Protein AF-A0AAD6INC8-F1 (afdb_monomer_lite)

Radius of gyration: 26.59 Å; chains: 1; bounding box: 71×34×70 Å

Sequence (171 aa):
MIQQFSTTTDLTMASTETWQLSQVVSKLSLGTNNYNIWVSRLEQGISNINPEYWSILAGDIEYPAEPNYIYYTTEESYFAVAMTEYMEVGFATELHTIRQKVEQFISINRDHNKCLLAQYEARLRKFEELNQKARMLLESTLEMAPTAMISCIFGARSAFLVLDRCKMRGF

pLDDT: mean 77.21, std 18.24, range [34.28, 96.62]

Secondary structure (DSSP, 8-state):
-------HHHHHHHHHHHHHHHHHHTT----SS-HHHHHHHHHHHHHHH-HHHHHHHHTSSPPPPPP------HHHHHHHHHHHHHHHHGGG--HHHHHHHHHHHHHHHHHHHHHHHHHHHHHHHHHHHHHHHHHHHHHHTS-HHHHHHHTT---HHHHHHHHHHHTTS--

Organism: Penicillium canescens (NCBI:txid5083)

Structure (mmCIF, N/CA/C/O backbone):
data_AF-A0AAD6INC8-F1
#
_entry.id   AF-A0AAD6INC8-F1
#
loop_
_atom_site.group_PDB
_atom_site.id
_atom_site.type_symbol
_atom_site.label_atom_id
_atom_site.label_alt_id
_atom_site.label_comp_id
_atom_site.label_asym_id
_atom_site.label_entity_id
_atom_site.label_seq_id
_atom_site.pdbx_PDB_ins_code
_atom_site.Cartn_x
_atom_site.Cartn_y
_atom_site.Cartn_z
_atom_site.occupancy
_atom_site.B_iso_or_equiv
_atom_site.auth_seq_id
_atom_site.auth_comp_id
_atom_site.auth_asym_id
_atom_site.auth_atom_id
_atom_site.pdbx_PDB_model_num
ATOM 1 N N . MET A 1 1 ? 37.453 -18.919 24.162 1.00 46.38 1 MET A N 1
ATOM 2 C CA . MET A 1 1 ? 36.950 -19.769 23.066 1.00 46.38 1 MET A CA 1
ATOM 3 C C . MET A 1 1 ? 35.444 -19.925 23.252 1.00 46.38 1 MET A C 1
ATOM 5 O O . MET A 1 1 ? 35.056 -20.822 23.974 1.00 46.38 1 MET A O 1
ATOM 9 N N . ILE A 1 2 ? 34.627 -19.023 22.691 1.00 34.28 2 ILE A N 1
ATOM 10 C CA . ILE A 1 2 ? 33.194 -19.234 22.397 1.00 34.28 2 ILE A CA 1
ATOM 11 C C . ILE A 1 2 ? 32.888 -18.440 21.120 1.00 34.28 2 ILE A C 1
ATOM 13 O O . ILE A 1 2 ? 33.419 -17.350 20.915 1.00 34.28 2 ILE A O 1
ATOM 17 N N . GLN A 1 3 ? 32.133 -19.095 20.247 1.00 34.47 3 GLN A N 1
ATOM 18 C CA . GLN A 1 3 ? 31.947 -18.874 18.821 1.00 34.47 3 GLN A CA 1
ATOM 19 C C . GLN A 1 3 ? 31.215 -17.576 18.455 1.00 34.47 3 GLN A C 1
ATOM 21 O O . GLN A 1 3 ? 30.185 -17.235 19.029 1.00 34.47 3 GLN A O 1
ATOM 26 N N . GLN A 1 4 ? 31.720 -16.930 17.402 1.00 43.19 4 GLN A N 1
ATOM 27 C CA . GLN A 1 4 ? 30.921 -16.164 16.448 1.00 43.19 4 GLN A CA 1
ATOM 28 C C . GLN A 1 4 ? 30.018 -17.134 15.685 1.00 43.19 4 GLN A C 1
ATOM 30 O O . GLN A 1 4 ? 30.563 -18.075 15.128 1.00 43.19 4 GLN A O 1
ATOM 35 N N . PHE A 1 5 ? 28.715 -16.875 15.578 1.00 40.66 5 PHE A N 1
ATOM 36 C CA . PHE A 1 5 ? 27.917 -17.244 14.401 1.00 40.66 5 PHE A CA 1
ATOM 37 C C . PHE A 1 5 ? 26.638 -16.408 14.362 1.00 40.66 5 PHE A C 1
ATOM 39 O O . PHE A 1 5 ? 25.839 -16.477 15.293 1.00 40.66 5 PHE A O 1
ATOM 46 N N . SER A 1 6 ? 26.465 -15.660 13.266 1.00 42.41 6 SER A N 1
ATOM 47 C CA . SER A 1 6 ? 25.200 -15.356 12.559 1.00 42.41 6 SER A CA 1
ATOM 48 C C . SER A 1 6 ? 25.176 -13.923 12.018 1.00 42.41 6 SER A C 1
ATOM 50 O O . SER A 1 6 ? 24.505 -13.057 12.563 1.00 42.41 6 SER A O 1
ATOM 52 N N . THR A 1 7 ? 25.895 -13.677 10.920 1.00 41.22 7 THR A N 1
ATOM 53 C CA . THR A 1 7 ? 25.689 -12.498 10.044 1.00 41.22 7 THR A CA 1
ATOM 54 C C . THR A 1 7 ? 25.821 -12.843 8.554 1.00 41.22 7 THR A C 1
ATOM 56 O O . THR A 1 7 ? 25.932 -11.965 7.704 1.00 41.22 7 THR A O 1
ATOM 59 N N . THR A 1 8 ? 25.817 -14.128 8.196 1.00 42.03 8 THR A N 1
ATOM 60 C CA . THR A 1 8 ? 26.171 -14.569 6.835 1.00 42.03 8 THR A CA 1
ATOM 61 C C . THR A 1 8 ? 24.978 -14.600 5.869 1.00 42.03 8 THR A C 1
ATOM 63 O O . THR A 1 8 ? 25.178 -14.661 4.657 1.00 42.03 8 THR A O 1
ATOM 66 N N . THR A 1 9 ? 23.744 -14.520 6.375 1.00 44.19 9 THR A N 1
ATOM 67 C CA . THR A 1 9 ? 22.527 -14.676 5.559 1.00 44.19 9 THR A CA 1
ATOM 68 C C . THR A 1 9 ? 22.068 -13.370 4.894 1.00 44.19 9 THR A C 1
ATOM 70 O O . THR A 1 9 ? 21.603 -13.400 3.760 1.00 44.19 9 THR A O 1
ATOM 73 N N . ASP A 1 10 ? 22.280 -12.208 5.521 1.00 40.97 10 ASP A N 1
ATOM 74 C CA . ASP A 1 10 ? 21.823 -10.923 4.955 1.00 40.97 10 ASP A CA 1
ATOM 75 C C . ASP A 1 10 ? 22.760 -10.369 3.866 1.00 40.97 10 ASP A C 1
ATOM 77 O O . ASP A 1 10 ? 22.318 -9.767 2.888 1.00 40.97 10 ASP A O 1
ATOM 81 N N . LEU A 1 11 ? 24.068 -10.627 3.976 1.00 40.44 11 LEU A N 1
ATOM 82 C CA . LEU A 1 11 ? 25.062 -10.181 2.988 1.00 40.44 11 LEU A CA 1
ATOM 83 C C . LEU A 1 11 ? 24.992 -10.969 1.669 1.00 40.44 11 LEU A C 1
ATOM 85 O O . LEU A 1 11 ? 25.353 -10.455 0.607 1.00 40.44 11 LEU A O 1
ATOM 89 N N . THR A 1 12 ? 24.526 -12.218 1.715 1.00 38.53 12 THR A N 1
ATOM 90 C CA . THR A 1 12 ? 24.405 -13.083 0.533 1.00 38.53 12 THR A CA 1
ATOM 91 C C . THR A 1 12 ? 23.166 -12.758 -0.301 1.00 38.53 12 THR A C 1
ATOM 93 O O . THR A 1 12 ? 23.264 -12.752 -1.527 1.00 38.53 12 THR A O 1
ATOM 96 N N . MET A 1 13 ? 22.033 -12.390 0.310 1.00 39.12 13 MET A N 1
ATOM 97 C CA . MET A 1 13 ? 20.864 -11.929 -0.456 1.00 39.12 13 MET A CA 1
ATOM 98 C C . MET A 1 13 ? 21.126 -10.588 -1.147 1.00 39.12 13 MET A C 1
ATOM 100 O O . MET A 1 13 ? 20.921 -10.480 -2.353 1.00 39.12 13 MET A O 1
ATOM 104 N N . ALA A 1 14 ? 21.682 -9.606 -0.429 1.00 47.03 14 ALA A N 1
ATOM 105 C CA . ALA A 1 14 ? 21.980 -8.290 -0.995 1.00 47.03 14 ALA A CA 1
ATOM 106 C C . ALA A 1 14 ? 22.983 -8.359 -2.163 1.00 47.03 14 ALA A C 1
ATOM 108 O O . ALA A 1 14 ? 22.824 -7.644 -3.153 1.00 47.03 14 ALA A O 1
ATOM 109 N N . SER A 1 15 ? 23.994 -9.238 -2.076 1.00 49.53 15 SER A N 1
ATOM 110 C CA . SER A 1 15 ? 24.982 -9.464 -3.147 1.00 49.53 15 SER A CA 1
ATOM 111 C C . SER A 1 15 ? 24.411 -10.223 -4.347 1.00 49.53 15 SER A C 1
ATOM 113 O O . SER A 1 15 ? 24.783 -9.941 -5.484 1.00 49.53 15 SER A O 1
ATOM 115 N N . THR A 1 16 ? 23.473 -11.145 -4.119 1.00 50.84 16 THR A N 1
ATOM 116 C CA . THR A 1 16 ? 22.795 -11.876 -5.199 1.00 50.84 16 THR A CA 1
ATOM 117 C C . THR A 1 16 ? 21.826 -10.964 -5.948 1.00 50.84 16 THR A C 1
ATOM 119 O O . THR A 1 16 ? 21.838 -10.952 -7.177 1.00 50.84 16 THR A O 1
ATOM 122 N N . GLU A 1 17 ? 21.065 -10.134 -5.228 1.00 51.25 17 GLU A N 1
ATOM 123 C CA . GLU A 1 17 ? 20.208 -9.100 -5.815 1.00 51.25 17 GLU A CA 1
ATOM 124 C C . GLU A 1 17 ? 21.036 -8.100 -6.632 1.00 51.25 17 GLU A C 1
ATOM 126 O O . GLU A 1 17 ? 20.723 -7.867 -7.797 1.00 51.25 17 GLU A O 1
ATOM 131 N N . THR A 1 18 ? 22.137 -7.564 -6.083 1.00 52.22 18 THR A N 1
ATOM 132 C CA . THR A 1 18 ? 23.017 -6.627 -6.817 1.00 52.22 18 THR A CA 1
ATOM 133 C C . THR A 1 18 ? 23.705 -7.263 -8.027 1.00 52.22 18 THR A C 1
ATOM 135 O O . THR A 1 18 ? 23.869 -6.600 -9.054 1.00 52.22 18 THR A O 1
ATOM 138 N N . TRP A 1 19 ? 24.072 -8.546 -7.965 1.00 49.69 19 TRP A N 1
ATOM 139 C CA . TRP A 1 19 ? 24.659 -9.254 -9.104 1.00 49.69 19 TRP A CA 1
ATOM 140 C C . TRP A 1 19 ? 23.622 -9.548 -10.200 1.00 49.69 19 TRP A C 1
ATOM 142 O O . TRP A 1 19 ? 23.902 -9.321 -11.379 1.00 49.69 19 TRP A O 1
ATOM 152 N N . GLN A 1 20 ? 22.402 -9.958 -9.837 1.00 52.16 20 GLN A N 1
ATOM 153 C CA . GLN A 1 20 ? 21.287 -10.123 -10.779 1.00 52.16 20 GLN A CA 1
ATOM 154 C C . GLN A 1 20 ? 20.879 -8.790 -11.420 1.00 52.16 20 GLN A C 1
ATOM 156 O O . GLN A 1 20 ? 20.721 -8.722 -12.640 1.00 52.16 20 GLN A O 1
ATOM 161 N N . LEU A 1 21 ? 20.826 -7.712 -10.631 1.00 47.66 21 LEU A N 1
ATOM 162 C CA . LEU A 1 21 ? 20.683 -6.333 -11.107 1.00 47.66 21 LEU A CA 1
ATOM 163 C C . LEU A 1 21 ? 21.742 -6.004 -12.165 1.00 47.66 21 LEU A C 1
ATOM 165 O O . LEU A 1 21 ? 21.395 -5.562 -13.254 1.00 47.66 21 LEU A O 1
ATOM 169 N N . SER A 1 22 ? 23.021 -6.292 -11.907 1.00 51.19 22 SER A N 1
ATOM 170 C CA . SER A 1 22 ? 24.104 -5.997 -12.859 1.00 51.19 22 SER A CA 1
ATOM 171 C C . SER A 1 22 ? 23.967 -6.740 -14.199 1.00 51.19 22 SER A C 1
ATOM 173 O O . SER A 1 22 ? 24.328 -6.193 -15.246 1.00 51.19 22 SER A O 1
ATOM 175 N N . GLN A 1 23 ? 23.390 -7.950 -14.202 1.00 50.25 23 GLN A N 1
ATOM 176 C CA . GLN A 1 23 ? 23.138 -8.730 -15.420 1.00 50.25 23 GLN A CA 1
ATOM 177 C C . GLN A 1 23 ? 21.888 -8.282 -16.193 1.00 50.25 23 GLN A C 1
ATOM 179 O O . GLN A 1 23 ? 21.864 -8.387 -17.421 1.00 50.25 23 GLN A O 1
ATOM 184 N N . VAL A 1 24 ? 20.861 -7.778 -15.500 1.00 49.00 24 VAL A N 1
ATOM 185 C CA . VAL A 1 24 ? 19.666 -7.187 -16.129 1.00 49.00 24 VAL A CA 1
ATOM 186 C C . VAL A 1 24 ? 19.996 -5.803 -16.707 1.00 49.00 24 VAL A C 1
ATOM 188 O O . VAL A 1 24 ? 19.625 -5.506 -17.842 1.00 49.00 24 VAL A O 1
ATOM 191 N N . VAL A 1 25 ? 20.784 -5.000 -15.984 1.00 49.00 25 VAL A N 1
ATOM 192 C CA . VAL A 1 25 ? 21.211 -3.642 -16.368 1.00 49.00 25 VAL A CA 1
ATOM 193 C C . VAL A 1 25 ? 22.139 -3.647 -17.588 1.00 49.00 25 VAL A C 1
ATOM 195 O O . VAL A 1 25 ? 22.001 -2.807 -18.474 1.00 49.00 25 VAL A O 1
ATOM 198 N N . SER A 1 26 ? 23.037 -4.629 -17.715 1.00 46.06 26 SER A N 1
ATOM 199 C CA . SER A 1 26 ? 23.957 -4.713 -18.865 1.00 46.06 26 SER A CA 1
ATOM 200 C C . SER A 1 26 ? 23.289 -5.127 -20.189 1.00 46.06 26 SER A C 1
ATOM 202 O O . SER A 1 26 ? 23.916 -5.015 -21.242 1.00 46.06 26 SER A O 1
ATOM 204 N N . LYS A 1 27 ? 22.017 -5.560 -20.176 1.00 45.91 27 LYS A N 1
ATOM 205 C CA . LYS A 1 27 ? 21.281 -6.024 -21.373 1.00 45.91 27 LYS A CA 1
ATOM 206 C C . LYS A 1 27 ? 20.195 -5.074 -21.885 1.00 45.91 27 LYS A C 1
ATOM 208 O O . LYS A 1 27 ? 19.570 -5.379 -22.903 1.00 45.91 27 LYS A O 1
ATOM 213 N N . LEU A 1 28 ? 19.968 -3.944 -21.219 1.00 52.31 28 LEU A N 1
ATOM 214 C CA . LEU A 1 28 ? 18.953 -2.961 -21.620 1.00 52.31 28 LEU A CA 1
ATOM 215 C C . LEU A 1 28 ? 19.564 -1.689 -22.215 1.00 52.31 28 LEU A C 1
ATOM 217 O O . LEU A 1 28 ? 18.888 -0.668 -22.291 1.00 52.31 28 LEU A O 1
ATOM 221 N N . SER A 1 29 ? 20.814 -1.764 -22.697 1.00 48.69 29 SER A N 1
ATOM 222 C CA . SER A 1 29 ? 21.369 -0.711 -23.544 1.00 48.69 29 SER A CA 1
ATOM 223 C C . SER A 1 29 ? 20.423 -0.466 -24.718 1.00 48.69 29 SER A C 1
ATOM 225 O O . SER A 1 29 ? 20.005 -1.392 -25.422 1.00 48.69 29 SER A O 1
ATOM 227 N N . LEU A 1 30 ? 20.036 0.797 -24.858 1.00 50.81 30 LEU A N 1
ATOM 228 C CA . LEU A 1 30 ? 19.087 1.338 -25.819 1.00 50.81 30 LEU A CA 1
ATOM 229 C C . LEU A 1 30 ? 19.667 1.212 -27.241 1.00 50.81 30 LEU A C 1
ATOM 231 O O . LEU A 1 30 ? 20.115 2.156 -27.873 1.00 50.81 30 LEU A O 1
ATOM 235 N N . GLY A 1 31 ? 19.674 -0.015 -27.756 1.00 45.16 31 GLY A N 1
ATOM 236 C CA . GLY A 1 31 ? 19.781 -0.328 -29.175 1.00 45.16 31 GLY A CA 1
ATOM 237 C C . GLY A 1 31 ? 18.380 -0.373 -29.781 1.00 45.16 31 GLY A C 1
ATOM 238 O O . GLY A 1 31 ? 17.822 -1.455 -29.955 1.00 45.16 31 GLY A O 1
ATOM 239 N N . THR A 1 32 ? 17.793 0.812 -29.961 1.00 45.88 32 THR A N 1
ATOM 240 C CA . THR A 1 32 ? 16.769 1.214 -30.955 1.00 45.88 32 THR A CA 1
ATOM 241 C C . THR A 1 32 ? 16.137 0.070 -31.785 1.00 45.88 32 THR A C 1
ATOM 243 O O . THR A 1 32 ? 16.792 -0.613 -32.567 1.00 45.88 32 THR A O 1
ATOM 246 N N . ASN A 1 33 ? 14.841 -0.255 -31.642 1.00 53.19 33 ASN A N 1
ATOM 247 C CA . ASN A 1 33 ? 13.763 0.412 -32.403 1.00 53.19 33 ASN A CA 1
ATOM 248 C C . ASN A 1 33 ? 12.328 0.087 -31.913 1.00 53.19 33 ASN A C 1
ATOM 250 O O . ASN A 1 33 ? 11.362 0.316 -32.642 1.00 53.19 33 ASN A O 1
ATOM 254 N N . ASN A 1 34 ? 12.132 -0.509 -30.729 1.00 71.50 34 ASN A N 1
ATOM 255 C CA . ASN A 1 34 ? 10.782 -0.917 -30.319 1.00 71.50 34 ASN A CA 1
ATOM 256 C C . ASN A 1 34 ? 10.555 -0.819 -28.807 1.00 71.50 34 ASN A C 1
ATOM 258 O O . ASN A 1 34 ? 10.995 -1.682 -28.045 1.00 71.50 34 ASN A O 1
ATOM 262 N N . TYR A 1 35 ? 9.799 0.206 -28.402 1.00 77.00 35 TYR A N 1
ATOM 263 C CA . TYR A 1 35 ? 9.311 0.403 -27.036 1.00 77.00 35 TYR A CA 1
ATOM 264 C C . TYR A 1 35 ? 8.688 -0.875 -26.452 1.00 77.00 35 TYR A C 1
ATOM 266 O O . TYR A 1 35 ? 9.000 -1.250 -25.328 1.00 77.00 35 TYR A O 1
ATOM 274 N N . ASN A 1 36 ? 7.906 -1.621 -27.240 1.00 81.75 36 ASN A N 1
ATOM 275 C CA . ASN A 1 36 ? 7.259 -2.850 -26.771 1.00 81.75 36 ASN A CA 1
ATOM 276 C C . ASN A 1 36 ? 8.271 -3.961 -26.450 1.00 81.75 36 ASN A C 1
ATOM 278 O O . ASN A 1 36 ? 8.054 -4.743 -25.529 1.00 81.75 36 ASN A O 1
ATOM 282 N N . ILE A 1 37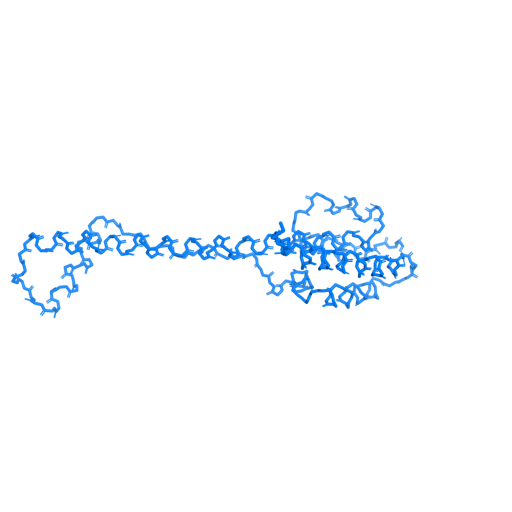 ? 9.391 -4.031 -27.182 1.00 81.00 37 ILE A N 1
ATOM 283 C CA . ILE A 1 37 ? 10.467 -4.988 -26.878 1.00 81.00 37 ILE A CA 1
ATOM 284 C C . ILE A 1 37 ? 11.153 -4.598 -25.569 1.00 81.00 37 ILE A C 1
ATOM 286 O O . ILE A 1 37 ? 11.446 -5.474 -24.758 1.00 81.00 37 ILE A O 1
ATOM 290 N N . TRP A 1 38 ? 11.390 -3.302 -25.345 1.00 83.12 38 TRP A N 1
ATOM 291 C CA . TRP A 1 38 ? 11.943 -2.825 -24.078 1.00 83.12 38 TRP A CA 1
ATOM 292 C C . TRP A 1 38 ? 11.002 -3.129 -22.907 1.00 83.12 38 TRP A C 1
ATOM 294 O O . TRP A 1 38 ? 11.452 -3.739 -21.943 1.00 83.12 38 TRP A O 1
ATOM 304 N N . VAL A 1 39 ? 9.703 -2.820 -23.021 1.00 87.06 39 VAL A N 1
ATOM 305 C CA . VAL A 1 39 ? 8.707 -3.134 -21.980 1.00 87.06 39 VAL A CA 1
ATOM 306 C C . VAL A 1 39 ? 8.671 -4.632 -21.684 1.00 87.06 39 VAL A C 1
ATOM 308 O O . VAL A 1 39 ? 8.741 -5.019 -20.524 1.00 87.06 39 VAL A O 1
ATOM 311 N N . SER A 1 40 ? 8.642 -5.486 -22.712 1.00 86.19 40 SER A N 1
ATOM 312 C CA . SER A 1 40 ? 8.624 -6.943 -22.522 1.00 86.19 40 SER A CA 1
ATOM 313 C C . SER A 1 40 ? 9.890 -7.460 -21.824 1.00 86.19 40 SER A C 1
ATOM 315 O O . SER A 1 40 ? 9.815 -8.329 -20.955 1.00 86.19 40 SER A O 1
ATOM 317 N N . ARG A 1 41 ? 11.066 -6.910 -22.156 1.00 85.31 41 ARG A N 1
ATOM 318 C CA . ARG A 1 41 ? 12.322 -7.266 -21.476 1.00 85.31 41 ARG A CA 1
ATOM 319 C C . ARG A 1 41 ? 12.388 -6.722 -20.053 1.00 85.31 41 ARG A C 1
ATOM 321 O O . ARG A 1 41 ? 12.936 -7.402 -19.192 1.00 85.31 41 ARG A O 1
ATOM 328 N N . LEU A 1 42 ? 11.852 -5.527 -19.811 1.00 87.50 42 LEU A N 1
ATOM 329 C CA . LEU A 1 42 ? 11.725 -4.944 -18.479 1.00 87.50 42 LEU A CA 1
ATOM 330 C C . LEU A 1 42 ? 10.842 -5.835 -17.604 1.00 87.50 42 LEU A C 1
ATOM 332 O O . LEU A 1 42 ? 11.292 -6.249 -16.542 1.00 87.50 42 LEU A O 1
ATOM 336 N N . GLU A 1 43 ? 9.640 -6.177 -18.076 1.00 90.88 43 GLU A N 1
ATOM 337 C CA . GLU A 1 43 ? 8.701 -7.077 -17.399 1.00 90.88 43 GLU A CA 1
ATOM 338 C C . GLU A 1 43 ? 9.380 -8.393 -17.018 1.00 90.88 43 GLU A C 1
ATOM 340 O O . GLU A 1 43 ? 9.398 -8.756 -15.844 1.00 90.88 43 GLU A O 1
ATOM 345 N N . GLN A 1 44 ? 10.011 -9.072 -17.981 1.00 87.94 44 GLN A N 1
ATOM 346 C CA . GLN A 1 44 ? 10.735 -10.318 -17.720 1.00 87.94 44 GLN A CA 1
ATOM 347 C C . GLN A 1 44 ? 11.888 -10.112 -16.730 1.00 87.94 44 GLN A C 1
ATOM 349 O O . GLN A 1 44 ? 12.055 -10.893 -15.796 1.00 87.94 44 GLN A O 1
ATOM 354 N N . GLY A 1 45 ? 12.690 -9.064 -16.926 1.00 85.56 45 GLY A N 1
ATOM 355 C CA . GLY A 1 45 ? 13.877 -8.783 -16.127 1.00 85.56 45 GLY A CA 1
ATOM 356 C C . GLY A 1 45 ? 13.551 -8.520 -14.663 1.00 85.56 45 GLY A C 1
ATOM 357 O O . GLY A 1 45 ? 14.156 -9.134 -13.787 1.00 85.56 45 GLY A O 1
ATOM 358 N N . ILE A 1 46 ? 12.578 -7.651 -14.389 1.00 89.94 46 ILE A N 1
ATOM 359 C CA . ILE A 1 46 ? 12.225 -7.301 -13.011 1.00 89.94 46 ILE A CA 1
ATOM 360 C C . ILE A 1 46 ? 11.361 -8.375 -12.352 1.00 89.94 46 ILE A C 1
ATOM 362 O O . ILE A 1 46 ? 11.542 -8.620 -11.162 1.00 89.94 46 ILE A O 1
ATOM 366 N N . SER A 1 47 ? 10.503 -9.075 -13.108 1.00 88.25 47 SER A N 1
ATOM 367 C CA . SER A 1 47 ? 9.697 -10.178 -12.562 1.00 88.25 47 SER A CA 1
ATOM 368 C C . SER A 1 47 ? 10.553 -11.370 -12.142 1.00 88.25 47 SER A C 1
ATOM 370 O O . SER A 1 47 ? 10.222 -12.045 -11.172 1.00 88.25 47 SER A O 1
ATOM 372 N N . ASN A 1 48 ? 11.679 -11.607 -12.826 1.00 88.31 48 ASN A N 1
ATOM 373 C CA . ASN A 1 48 ? 12.651 -12.626 -12.427 1.00 88.31 48 ASN A CA 1
ATOM 374 C C . ASN A 1 48 ? 13.367 -12.289 -11.106 1.00 88.31 48 ASN A C 1
ATOM 376 O O . ASN A 1 48 ? 13.844 -13.204 -10.440 1.00 88.31 48 ASN A O 1
ATOM 380 N N . ILE A 1 49 ? 13.458 -11.004 -10.737 1.00 88.25 49 ILE A N 1
ATOM 381 C CA . ILE A 1 49 ? 14.019 -10.561 -9.450 1.00 88.25 49 ILE A CA 1
ATOM 382 C C . ILE A 1 49 ? 12.936 -10.645 -8.370 1.00 88.25 49 ILE A C 1
ATOM 384 O O . ILE A 1 49 ? 13.119 -11.297 -7.347 1.00 88.25 49 ILE A O 1
ATOM 388 N N . ASN A 1 50 ? 11.799 -9.987 -8.602 1.00 90.31 50 ASN A N 1
ATOM 389 C CA . ASN A 1 50 ? 10.614 -10.087 -7.762 1.00 90.31 50 ASN A CA 1
ATOM 390 C C . ASN A 1 50 ? 9.362 -9.774 -8.607 1.00 90.31 50 ASN A C 1
ATOM 392 O O . ASN A 1 50 ? 9.245 -8.655 -9.120 1.00 90.31 50 ASN A O 1
ATOM 396 N N . PRO A 1 51 ? 8.399 -10.707 -8.722 1.00 91.31 51 PRO A N 1
ATOM 397 C CA . PRO A 1 51 ? 7.178 -10.486 -9.496 1.00 91.31 51 PRO A CA 1
ATOM 398 C C . PRO A 1 51 ? 6.344 -9.298 -8.987 1.00 91.31 51 PRO A C 1
ATOM 400 O O . PRO A 1 51 ? 5.698 -8.628 -9.791 1.00 91.31 51 PRO A O 1
ATOM 403 N N . GLU A 1 52 ? 6.410 -8.961 -7.690 1.00 94.19 52 GLU A N 1
ATOM 404 C CA . GLU A 1 52 ? 5.689 -7.810 -7.124 1.00 94.19 52 GLU A CA 1
ATOM 405 C C . GLU A 1 52 ? 6.167 -6.466 -7.718 1.00 94.19 52 GLU A C 1
ATOM 407 O O . GLU A 1 52 ? 5.397 -5.506 -7.760 1.00 94.19 52 GLU A O 1
ATOM 412 N N . TYR A 1 53 ? 7.403 -6.374 -8.235 1.00 93.56 53 TYR A N 1
ATOM 413 C CA . TYR A 1 53 ? 7.899 -5.140 -8.858 1.00 93.56 53 TYR A CA 1
ATOM 414 C C . TYR A 1 53 ? 7.174 -4.816 -10.159 1.00 93.56 53 TYR A C 1
ATOM 416 O O . TYR A 1 53 ? 6.796 -3.663 -10.374 1.00 93.56 53 TYR A O 1
ATOM 424 N N . TRP A 1 54 ? 6.952 -5.818 -11.015 1.00 94.44 54 TRP A N 1
ATOM 425 C CA . TRP A 1 54 ? 6.163 -5.612 -12.226 1.00 94.44 54 TRP A CA 1
ATOM 426 C C . 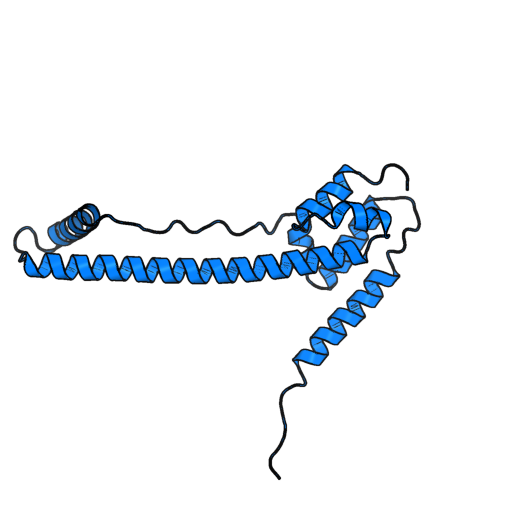TRP A 1 54 ? 4.705 -5.334 -11.890 1.00 94.44 54 TRP A C 1
ATOM 428 O O . TRP A 1 54 ? 4.145 -4.389 -12.438 1.00 94.44 54 TRP A O 1
ATOM 438 N N . SER A 1 55 ? 4.125 -6.051 -10.925 1.00 94.81 55 SER A N 1
ATOM 439 C CA . SER A 1 55 ? 2.754 -5.801 -10.470 1.00 94.81 55 SER A CA 1
ATOM 440 C C . SER A 1 55 ? 2.527 -4.361 -9.990 1.00 94.81 55 SER A C 1
ATOM 442 O O . SER A 1 55 ? 1.465 -3.799 -10.244 1.00 94.81 55 SER A O 1
ATOM 444 N N . ILE A 1 56 ? 3.516 -3.704 -9.370 1.00 94.69 56 ILE A N 1
ATOM 445 C CA . ILE A 1 56 ? 3.419 -2.265 -9.056 1.00 94.69 56 ILE A CA 1
ATOM 446 C C . ILE A 1 56 ? 3.411 -1.402 -10.323 1.00 94.69 56 ILE A C 1
ATOM 448 O O . ILE A 1 56 ? 2.599 -0.482 -10.430 1.00 94.69 56 ILE A O 1
ATOM 452 N N . LEU A 1 57 ? 4.296 -1.666 -11.290 1.00 93.06 57 LEU A N 1
ATOM 453 C CA . LEU A 1 57 ? 4.346 -0.891 -12.538 1.00 93.06 57 LEU A CA 1
ATOM 454 C C . LEU A 1 57 ? 3.057 -1.064 -13.358 1.00 93.06 57 LEU A C 1
ATOM 456 O O . LEU A 1 57 ? 2.463 -0.071 -13.791 1.00 93.06 57 LEU A O 1
ATOM 460 N N . ALA A 1 58 ? 2.595 -2.310 -13.498 1.00 92.38 58 ALA A N 1
ATOM 461 C CA . ALA A 1 58 ? 1.358 -2.704 -14.168 1.00 92.38 58 ALA A CA 1
ATOM 462 C C . ALA A 1 58 ? 0.102 -2.193 -13.444 1.00 92.38 58 ALA A C 1
ATOM 464 O O . ALA A 1 58 ? -0.897 -1.872 -14.096 1.00 92.38 58 ALA A O 1
ATOM 465 N N . GLY A 1 59 ? 0.202 -1.952 -12.132 1.00 91.31 59 GLY A N 1
ATOM 466 C CA . GLY A 1 59 ? -0.853 -1.382 -11.292 1.00 91.31 59 GLY A CA 1
ATOM 467 C C . GLY A 1 59 ? -1.767 -2.406 -10.643 1.00 91.31 59 GLY A C 1
ATOM 468 O O . GLY A 1 59 ? -2.849 -2.036 -10.211 1.00 91.31 59 GLY A O 1
ATOM 469 N N . ASP A 1 60 ? -1.340 -3.663 -10.576 1.00 93.62 60 ASP A N 1
ATOM 470 C CA . ASP A 1 60 ? -2.056 -4.724 -9.868 1.00 93.62 60 ASP A CA 1
ATOM 471 C C . ASP A 1 60 ? -1.926 -4.566 -8.344 1.00 93.62 60 ASP A C 1
ATOM 473 O O . ASP A 1 60 ? -2.783 -5.013 -7.585 1.00 93.62 60 ASP A O 1
ATOM 477 N N . ILE A 1 61 ? -0.838 -3.929 -7.892 1.00 91.00 61 ILE A N 1
ATOM 478 C CA . ILE A 1 61 ? -0.616 -3.557 -6.494 1.00 91.00 61 ILE A CA 1
ATOM 479 C C . ILE A 1 61 ? -0.756 -2.042 -6.376 1.00 91.00 61 ILE A C 1
ATOM 481 O O . ILE A 1 61 ? 0.054 -1.280 -6.908 1.00 91.00 61 ILE A O 1
ATOM 485 N N . GLU A 1 62 ? -1.777 -1.613 -5.644 1.00 88.25 62 GLU A N 1
ATOM 486 C CA . GLU A 1 62 ? -2.078 -0.205 -5.407 1.00 88.25 62 GLU A CA 1
ATOM 487 C C . GLU A 1 62 ? -1.632 0.253 -4.016 1.00 88.25 62 GLU A C 1
ATOM 489 O O . GLU A 1 62 ? -1.347 -0.548 -3.121 1.00 88.25 62 GLU A O 1
ATOM 494 N N . TYR A 1 63 ? -1.584 1.575 -3.842 1.00 90.50 63 TYR A N 1
ATOM 495 C CA . TYR A 1 63 ? -1.327 2.188 -2.546 1.00 90.50 63 TYR A CA 1
ATOM 496 C C . TYR A 1 63 ? -2.408 1.736 -1.543 1.00 90.50 63 TYR A C 1
ATOM 498 O O . TYR A 1 63 ? -3.596 1.831 -1.867 1.00 90.50 63 TYR A O 1
ATOM 506 N N . PRO A 1 64 ? -2.046 1.248 -0.342 1.00 92.75 64 PRO A N 1
ATOM 507 C CA . PRO A 1 64 ? -3.026 0.768 0.625 1.00 92.75 64 PRO A CA 1
ATOM 508 C C . PRO A 1 64 ? -4.037 1.857 0.998 1.00 92.75 64 PRO A C 1
ATOM 510 O O . PRO A 1 64 ? -3.655 2.969 1.351 1.00 92.75 64 PRO A O 1
ATOM 513 N N . ALA A 1 65 ? -5.328 1.531 0.961 1.00 91.81 65 ALA A N 1
ATOM 514 C CA . ALA A 1 65 ? -6.362 2.428 1.463 1.00 91.81 65 ALA A CA 1
ATOM 515 C C . ALA A 1 65 ? -6.308 2.517 2.996 1.00 91.81 65 ALA A C 1
ATOM 517 O O . ALA A 1 65 ? -6.057 1.514 3.676 1.00 91.81 65 ALA A O 1
ATOM 518 N N . GLU A 1 66 ? -6.574 3.708 3.534 1.00 90.62 66 GLU A N 1
ATOM 519 C CA . GLU A 1 66 ? -6.715 3.892 4.977 1.00 90.62 66 GLU A CA 1
ATOM 520 C C . GLU A 1 66 ? -7.879 3.043 5.523 1.00 90.62 66 GLU A C 1
ATOM 522 O O . GLU A 1 66 ? -8.934 2.958 4.884 1.00 90.62 66 GLU A O 1
ATOM 527 N N . PRO A 1 67 ? -7.720 2.390 6.691 1.00 91.06 67 PRO A N 1
ATOM 528 C CA . PRO A 1 67 ? -8.796 1.626 7.304 1.00 91.06 67 PRO A CA 1
ATOM 529 C C . PRO A 1 67 ? -9.952 2.525 7.738 1.00 91.06 67 PRO A C 1
ATOM 531 O O . PRO A 1 67 ? -9.755 3.645 8.206 1.00 91.06 67 PRO A O 1
ATOM 534 N N . ASN A 1 68 ? -11.161 1.970 7.709 1.00 90.06 68 ASN A N 1
ATOM 535 C CA . ASN A 1 68 ? -12.318 2.596 8.337 1.00 90.06 68 ASN A CA 1
ATOM 536 C C . ASN A 1 68 ? -12.221 2.431 9.858 1.00 90.06 68 ASN A C 1
ATOM 538 O O . ASN A 1 68 ? -12.649 1.419 10.413 1.00 90.06 68 ASN A O 1
ATOM 542 N N . TYR A 1 69 ? -11.625 3.413 10.525 1.00 88.06 69 TYR A N 1
ATOM 543 C CA . TYR A 1 69 ? -11.567 3.451 11.981 1.00 88.06 69 TYR A CA 1
ATOM 544 C C . TYR A 1 69 ? -12.956 3.649 12.585 1.00 88.06 69 TYR A C 1
ATOM 546 O O . TYR A 1 69 ? -13.771 4.429 12.089 1.00 88.06 69 TYR A O 1
ATOM 554 N N . ILE A 1 70 ? -13.207 2.968 13.697 1.00 85.56 70 ILE A N 1
ATOM 555 C CA . ILE A 1 70 ? -14.476 3.051 14.410 1.00 85.56 70 ILE A CA 1
ATOM 556 C C . ILE A 1 70 ? -14.350 4.125 15.485 1.00 85.56 70 ILE A C 1
ATOM 558 O O . ILE A 1 70 ? -13.625 3.950 16.466 1.00 85.56 70 ILE A O 1
ATOM 562 N N . TYR A 1 71 ? -15.061 5.234 15.323 1.00 81.12 71 TYR A N 1
ATOM 563 C CA . TYR A 1 71 ? -15.131 6.286 16.329 1.00 81.12 71 TYR A CA 1
ATOM 564 C C . TYR A 1 71 ? -16.565 6.421 16.815 1.00 81.12 71 TYR A C 1
ATOM 566 O O . TYR A 1 71 ? -17.470 6.643 16.020 1.00 81.12 71 TYR A O 1
ATOM 574 N N . TYR A 1 72 ? -16.742 6.306 18.127 1.00 79.50 72 TYR A N 1
ATOM 575 C CA . TYR A 1 72 ? -17.997 6.609 18.794 1.00 79.50 72 TYR A CA 1
ATOM 576 C C . TYR A 1 72 ? -17.803 7.837 19.668 1.00 79.50 72 TYR A C 1
ATOM 578 O O . TYR A 1 72 ? -16.812 7.960 20.394 1.00 79.50 72 TYR A O 1
ATOM 586 N N . THR A 1 73 ? -18.780 8.728 19.643 1.00 84.25 73 THR A N 1
ATOM 587 C CA . THR A 1 73 ? -18.973 9.700 20.712 1.00 84.25 73 THR A CA 1
ATOM 588 C C . THR A 1 73 ? -19.351 8.981 22.008 1.00 84.25 73 THR A C 1
ATOM 590 O O . THR A 1 73 ? -19.754 7.811 22.023 1.00 84.25 73 THR A O 1
ATOM 593 N N . THR A 1 74 ? -19.235 9.686 23.133 1.00 78.12 74 THR A N 1
ATOM 594 C CA . THR A 1 74 ? -19.672 9.163 24.432 1.00 78.12 74 THR A CA 1
ATOM 595 C C . THR A 1 74 ? -21.143 8.746 24.380 1.00 78.12 74 THR A C 1
ATOM 597 O O . THR A 1 74 ? -21.473 7.648 24.812 1.00 78.12 74 THR A O 1
ATOM 600 N N . GLU A 1 75 ? -22.016 9.574 23.801 1.00 82.44 75 GLU A N 1
ATOM 601 C CA . GLU A 1 75 ? -23.453 9.296 23.692 1.00 82.44 75 GLU A CA 1
ATOM 602 C C . GLU A 1 75 ? -23.744 8.065 22.824 1.00 82.44 75 GLU A C 1
ATOM 604 O O . GLU A 1 75 ? -24.480 7.180 23.256 1.00 82.44 75 GLU A O 1
ATOM 609 N N . GLU A 1 76 ? -23.092 7.939 21.665 1.00 87.00 76 GLU A N 1
ATOM 610 C CA . GLU A 1 76 ? -23.220 6.749 20.812 1.00 87.00 76 GLU A CA 1
ATOM 611 C C . GLU A 1 76 ? -22.704 5.485 21.506 1.00 87.00 76 GLU A C 1
ATOM 613 O O . GLU A 1 76 ? -23.276 4.415 21.327 1.00 87.00 76 GLU A O 1
ATOM 618 N N . SER A 1 77 ? -21.666 5.601 22.339 1.00 85.12 77 SER A N 1
ATOM 619 C CA . SER A 1 77 ? -21.148 4.477 23.127 1.00 85.12 77 SER A CA 1
ATOM 620 C C . SER A 1 77 ? -22.147 4.034 24.200 1.00 85.12 77 SER A C 1
ATOM 622 O O . SER A 1 77 ? -22.378 2.837 24.369 1.00 85.12 77 SER A O 1
ATOM 624 N N . TYR A 1 78 ? -22.774 4.985 24.905 1.00 82.81 78 TYR A N 1
ATOM 625 C CA . TYR A 1 78 ? -23.845 4.694 25.865 1.00 82.81 78 TYR A CA 1
ATOM 626 C C . TYR A 1 78 ? -25.057 4.071 25.178 1.00 82.81 78 TYR A C 1
ATOM 628 O O . TYR A 1 78 ? -25.595 3.089 25.683 1.00 82.81 78 TYR A O 1
ATOM 636 N N . PHE A 1 79 ? -25.468 4.608 24.028 1.00 83.94 79 PHE A N 1
ATOM 637 C CA . PHE A 1 79 ? -26.587 4.076 23.261 1.00 83.94 79 PHE A CA 1
ATOM 638 C C . PHE A 1 79 ? -26.296 2.665 22.743 1.00 83.94 79 PHE A C 1
ATOM 640 O O . PHE A 1 79 ? -27.121 1.775 22.925 1.00 83.94 79 PHE A O 1
ATOM 647 N N . ALA A 1 80 ? -25.113 2.438 22.164 1.00 83.31 80 ALA A N 1
ATOM 648 C CA . ALA A 1 80 ? -24.699 1.129 21.678 1.00 83.31 80 ALA A CA 1
ATOM 649 C C . ALA A 1 80 ? -24.746 0.090 22.801 1.00 83.31 80 ALA A C 1
ATOM 651 O O . ALA A 1 80 ? -25.430 -0.914 22.649 1.00 83.31 80 ALA A O 1
ATOM 652 N N . VAL A 1 81 ? -24.114 0.367 23.949 1.00 84.19 81 VAL A N 1
ATOM 653 C CA . VAL A 1 81 ? -24.122 -0.540 25.108 1.00 84.19 81 VAL A CA 1
ATOM 654 C C . VAL A 1 81 ? -25.531 -0.742 25.659 1.00 84.19 81 VAL A C 1
ATOM 656 O O . VAL A 1 81 ? -25.921 -1.876 25.911 1.00 84.19 81 VAL A O 1
ATOM 659 N N . ALA A 1 82 ? -26.321 0.321 25.824 1.00 77.19 82 ALA A N 1
ATOM 660 C CA . ALA A 1 82 ? -27.687 0.205 26.330 1.00 77.19 82 ALA A CA 1
ATOM 661 C C . ALA A 1 82 ? -28.571 -0.656 25.414 1.00 77.19 82 ALA A C 1
ATOM 663 O O . ALA A 1 82 ? -29.372 -1.441 25.914 1.00 77.19 82 ALA A O 1
ATOM 664 N N . MET A 1 83 ? -28.405 -0.553 24.093 1.00 78.56 83 MET A N 1
ATOM 665 C CA . MET A 1 83 ? -29.142 -1.366 23.124 1.00 78.56 83 MET A CA 1
ATOM 666 C C . MET A 1 83 ? -28.755 -2.847 23.181 1.00 78.56 83 MET A C 1
ATOM 668 O O . MET A 1 83 ? -29.646 -3.693 23.112 1.00 78.56 83 MET A O 1
ATOM 672 N N . THR A 1 84 ? -27.469 -3.178 23.341 1.00 76.44 84 THR A N 1
ATOM 673 C CA . THR A 1 84 ? -27.029 -4.576 23.508 1.00 76.44 84 THR A CA 1
ATOM 674 C C . THR A 1 84 ? -27.496 -5.156 24.841 1.00 76.44 84 THR A C 1
ATOM 676 O O . THR A 1 84 ? -28.020 -6.263 24.886 1.00 76.44 84 THR A O 1
ATOM 679 N N . GLU A 1 85 ? -27.371 -4.393 25.926 1.00 70.62 85 GLU A N 1
ATOM 680 C CA . GLU A 1 85 ? -27.747 -4.827 27.277 1.00 70.62 85 GLU A CA 1
ATOM 681 C C . GLU A 1 85 ? -29.257 -4.992 27.449 1.00 70.62 85 GLU A C 1
ATOM 683 O O . GLU A 1 85 ? -29.718 -5.944 28.079 1.00 70.62 85 GLU A O 1
ATOM 688 N N . TYR A 1 86 ? -30.047 -4.088 26.865 1.00 63.09 86 TYR A N 1
ATOM 689 C CA . TYR A 1 86 ? -31.505 -4.159 26.923 1.00 63.09 86 TYR A CA 1
ATOM 690 C C . TYR A 1 86 ? -32.038 -5.464 26.322 1.00 63.09 86 TYR A C 1
ATOM 692 O O . TYR A 1 86 ? -33.004 -6.029 26.836 1.00 63.09 86 TYR A O 1
ATOM 700 N N . MET A 1 87 ? -31.390 -5.966 25.266 1.00 61.47 87 MET A N 1
ATOM 701 C CA . MET A 1 87 ? -31.741 -7.244 24.645 1.00 61.47 87 MET A CA 1
ATOM 702 C C . MET A 1 87 ? -31.442 -8.456 25.539 1.00 61.47 87 MET A C 1
ATOM 704 O O . MET A 1 87 ? -32.103 -9.481 25.386 1.00 61.47 87 MET A O 1
ATOM 708 N N . GLU A 1 88 ? -30.489 -8.353 26.469 1.00 62.12 88 GLU A N 1
ATOM 709 C CA . GLU A 1 88 ? -30.042 -9.473 27.308 1.00 62.12 88 GLU A CA 1
ATOM 710 C C . GLU A 1 88 ? -30.697 -9.499 28.699 1.00 62.12 88 GLU A C 1
ATOM 712 O O . GLU A 1 88 ? -31.014 -10.574 29.208 1.00 62.12 88 GLU A O 1
ATOM 717 N N . VAL A 1 89 ? -30.916 -8.337 29.322 1.00 62.69 89 VAL A N 1
ATOM 718 C CA . VAL A 1 89 ? -31.339 -8.233 30.737 1.00 62.69 89 VAL A CA 1
ATOM 719 C C . VAL A 1 89 ? -32.472 -7.223 30.996 1.00 62.69 89 VAL A C 1
ATOM 721 O O . VAL A 1 89 ? -32.928 -7.080 32.134 1.00 62.69 89 VAL A O 1
ATOM 724 N N . GLY A 1 90 ? -32.990 -6.548 29.963 1.00 63.28 90 GLY A N 1
ATOM 725 C CA . GLY A 1 90 ? -34.063 -5.554 30.094 1.00 63.28 90 GLY A CA 1
ATOM 726 C C . GLY A 1 90 ? -33.650 -4.293 30.876 1.00 63.28 90 GLY A C 1
ATOM 727 O O . GLY A 1 90 ? -32.496 -3.879 30.845 1.00 63.28 90 GLY A O 1
ATOM 728 N N . PHE A 1 91 ? -34.594 -3.653 31.584 1.00 59.84 91 PHE A N 1
ATOM 729 C CA . PHE A 1 91 ? -34.371 -2.404 32.349 1.00 59.84 91 PHE A CA 1
ATOM 730 C C . PHE A 1 91 ? -33.693 -2.592 33.726 1.00 59.84 91 PHE A C 1
ATOM 732 O O . PHE A 1 91 ? -33.590 -1.634 34.489 1.00 59.84 91 PHE A O 1
ATOM 739 N N . ALA A 1 92 ? -33.267 -3.806 34.088 1.00 59.84 92 ALA A N 1
ATOM 740 C CA . ALA A 1 92 ? -32.812 -4.119 35.448 1.00 59.84 92 ALA A CA 1
ATOM 741 C C . ALA A 1 92 ? -31.331 -3.785 35.728 1.00 59.84 92 ALA A C 1
ATOM 743 O O . ALA A 1 92 ? -30.859 -3.989 36.846 1.00 59.84 92 ALA A O 1
ATOM 744 N N . THR A 1 93 ? -30.584 -3.291 34.739 1.00 66.69 93 THR A N 1
ATOM 745 C CA . THR A 1 93 ? -29.137 -3.077 34.860 1.00 66.69 93 THR A CA 1
ATOM 746 C C . THR A 1 93 ? -28.816 -1.790 35.619 1.00 66.69 93 THR A C 1
ATOM 748 O O . THR A 1 93 ? -29.248 -0.700 35.243 1.00 66.69 93 THR A O 1
ATOM 751 N N . GLU A 1 94 ? -28.014 -1.896 36.680 1.00 71.75 94 GLU A N 1
ATOM 752 C CA . GLU A 1 94 ? -27.573 -0.737 37.455 1.00 71.75 94 GLU A CA 1
ATOM 753 C C . GLU A 1 94 ? -26.742 0.236 36.600 1.00 71.75 94 GLU A C 1
ATOM 755 O O . GLU A 1 94 ? -25.878 -0.159 35.812 1.00 71.75 94 GLU A O 1
ATOM 760 N N . LEU A 1 95 ? -26.947 1.543 36.802 1.00 70.88 95 LEU A N 1
ATOM 761 C CA . LEU A 1 95 ? -26.249 2.605 36.063 1.00 70.88 95 LEU A CA 1
ATOM 762 C C . LEU A 1 95 ? -24.714 2.495 36.171 1.00 70.88 95 LEU A C 1
ATOM 764 O O . LEU A 1 95 ? -23.988 2.828 35.233 1.00 70.88 95 LEU A O 1
ATOM 768 N N . HIS A 1 96 ? -24.211 2.021 37.317 1.00 72.31 96 HIS A N 1
ATOM 769 C CA . HIS A 1 96 ? -22.780 1.813 37.531 1.00 72.31 96 HIS A CA 1
ATOM 770 C C . HIS A 1 96 ? -22.217 0.722 36.607 1.00 72.31 96 HIS A C 1
ATOM 772 O O . HIS A 1 96 ? -21.159 0.913 36.008 1.00 72.31 96 HIS A O 1
ATOM 778 N N . THR A 1 97 ? -22.959 -0.371 36.420 1.00 80.00 97 THR A N 1
ATOM 779 C CA . THR A 1 97 ? -22.614 -1.457 35.496 1.00 80.00 97 THR A CA 1
ATOM 780 C C . THR A 1 97 ? -22.611 -0.974 34.048 1.00 80.00 97 THR A C 1
ATOM 782 O O . THR A 1 97 ? -21.683 -1.287 33.306 1.00 80.00 97 THR A O 1
ATOM 785 N N . ILE A 1 98 ? -23.588 -0.148 33.651 1.00 79.56 98 ILE A N 1
ATOM 786 C CA . ILE A 1 98 ? -23.638 0.436 32.299 1.00 79.56 98 ILE A CA 1
ATOM 787 C C . ILE A 1 98 ? -22.402 1.303 32.041 1.00 79.56 98 ILE A C 1
ATOM 789 O O . ILE A 1 98 ? -21.762 1.158 31.003 1.00 79.56 98 ILE A O 1
ATOM 793 N N . ARG A 1 99 ? -22.008 2.158 32.995 1.00 81.75 99 ARG A N 1
ATOM 794 C CA . ARG A 1 99 ? -20.800 2.987 32.851 1.00 81.75 99 ARG A CA 1
ATOM 795 C C . ARG A 1 99 ? -19.538 2.139 32.663 1.00 81.75 99 ARG A C 1
ATOM 797 O O . ARG A 1 99 ? -18.765 2.420 31.754 1.00 81.75 99 ARG A O 1
ATOM 804 N N . GLN A 1 100 ? -19.353 1.093 33.471 1.00 85.88 100 GLN A N 1
ATOM 805 C CA . GLN A 1 100 ? -18.204 0.188 33.333 1.00 85.88 100 GLN A CA 1
ATOM 806 C C . GLN A 1 100 ? -18.183 -0.507 31.964 1.00 85.88 100 GLN A C 1
ATOM 808 O O . GLN A 1 100 ? -17.131 -0.612 31.336 1.00 85.88 100 GLN A O 1
ATOM 813 N N . LYS A 1 101 ? -19.345 -0.946 31.468 1.00 85.69 101 LYS A N 1
ATOM 814 C CA . LYS A 1 101 ? -19.462 -1.571 30.144 1.00 85.69 101 LYS A CA 1
ATOM 815 C C . LYS A 1 101 ? -19.182 -0.590 29.006 1.00 85.69 101 LYS A C 1
ATOM 817 O O . LYS A 1 101 ? -18.520 -0.961 28.044 1.00 85.69 101 LYS A O 1
ATOM 822 N N . VAL A 1 102 ? -19.603 0.669 29.132 1.00 87.62 102 VAL A N 1
ATOM 823 C CA . VAL A 1 102 ? -19.256 1.737 28.178 1.00 87.62 102 VAL A CA 1
ATOM 824 C C . VAL A 1 102 ? -17.752 1.997 28.158 1.00 87.62 102 VAL A C 1
ATOM 826 O O . VAL A 1 102 ? -17.166 2.089 27.082 1.00 87.62 102 VAL A O 1
ATOM 829 N N . GLU A 1 103 ? -17.098 2.055 29.318 1.00 88.38 103 GLU A N 1
ATOM 830 C CA . GLU A 1 103 ? -15.638 2.198 29.395 1.00 88.38 103 GLU A CA 1
ATOM 831 C C . GLU A 1 103 ? -14.915 1.014 28.731 1.00 88.38 103 GLU A C 1
ATOM 833 O O . GLU A 1 103 ? -13.984 1.219 27.947 1.00 88.38 103 GLU A O 1
ATOM 838 N N . GLN A 1 104 ? -15.380 -0.217 28.968 1.00 89.62 104 GLN A N 1
ATOM 839 C CA . GLN A 1 104 ? -14.856 -1.416 28.304 1.00 89.62 104 GLN A CA 1
ATOM 840 C C . GLN A 1 104 ? -15.072 -1.372 26.787 1.00 89.62 104 GLN A C 1
ATOM 842 O O . GLN A 1 104 ? -14.139 -1.633 26.031 1.00 89.62 104 GLN A O 1
ATOM 847 N N . PHE A 1 105 ? -16.266 -0.989 26.332 1.00 89.12 105 PHE A N 1
ATOM 848 C CA . PHE A 1 105 ? -16.600 -0.852 24.915 1.00 89.12 105 PHE A CA 1
ATOM 849 C C . PHE A 1 105 ? -15.691 0.162 24.209 1.00 89.12 105 PHE A C 1
ATOM 851 O O . PHE A 1 105 ? -15.110 -0.137 23.165 1.00 89.12 105 PHE A O 1
ATOM 858 N N . ILE A 1 106 ? -15.497 1.342 24.807 1.00 89.00 106 ILE A N 1
ATOM 859 C CA . ILE A 1 106 ? -14.581 2.366 24.289 1.00 89.00 106 ILE A CA 1
ATOM 860 C C . ILE A 1 106 ? -13.146 1.825 24.237 1.00 89.00 106 ILE A C 1
ATOM 862 O O . ILE A 1 106 ? -12.447 2.035 23.242 1.00 89.00 106 ILE A O 1
ATOM 866 N N . SER A 1 107 ? -12.703 1.103 25.272 1.00 90.38 107 SER A N 1
ATOM 867 C CA . SER A 1 107 ? -11.367 0.498 25.301 1.00 90.38 107 SER A CA 1
ATOM 868 C C . SER A 1 107 ? -11.174 -0.527 24.183 1.00 90.38 107 SER A C 1
ATOM 870 O O . SER A 1 107 ? -10.170 -0.468 23.475 1.00 90.38 107 SER A O 1
ATOM 872 N N . ILE A 1 108 ? -12.144 -1.423 23.976 1.00 90.69 108 ILE A N 1
ATOM 873 C CA . ILE A 1 108 ? -12.101 -2.449 22.925 1.00 90.69 108 ILE A CA 1
ATOM 874 C C . ILE A 1 108 ? -12.016 -1.797 21.542 1.00 90.69 108 ILE A C 1
ATOM 876 O O . ILE A 1 108 ? -11.156 -2.171 20.746 1.00 90.69 108 ILE A O 1
ATOM 880 N N . ASN A 1 109 ? -12.840 -0.783 21.266 1.00 90.12 109 ASN A N 1
ATOM 881 C CA . ASN A 1 109 ? -12.799 -0.066 19.987 1.00 90.12 109 ASN A CA 1
ATOM 882 C C . ASN A 1 109 ? -11.473 0.671 19.780 1.00 90.12 109 ASN A C 1
ATOM 884 O O . ASN A 1 109 ? -10.913 0.667 18.683 1.00 90.12 109 ASN A O 1
ATOM 888 N N . ARG A 1 110 ? -10.922 1.267 20.843 1.00 90.62 110 ARG A N 1
ATOM 889 C CA . ARG A 1 110 ? -9.605 1.904 20.788 1.00 90.62 110 ARG A CA 1
ATOM 890 C C . ARG A 1 110 ? -8.514 0.894 20.444 1.00 90.62 110 ARG A C 1
ATOM 892 O O . ARG A 1 110 ? -7.661 1.194 19.611 1.00 90.62 110 ARG A O 1
ATOM 899 N N . ASP A 1 111 ? -8.519 -0.275 21.073 1.00 93.25 111 ASP A N 1
ATOM 900 C CA . ASP A 1 111 ? -7.521 -1.313 20.812 1.00 93.25 111 ASP A CA 1
ATOM 901 C C . ASP A 1 111 ? -7.701 -1.949 19.428 1.00 93.25 111 ASP A C 1
ATOM 903 O O . ASP A 1 111 ? -6.712 -2.206 18.738 1.00 93.25 111 ASP A O 1
ATOM 907 N N . HIS A 1 112 ? -8.942 -2.088 18.958 1.00 92.81 112 HIS A N 1
ATOM 908 C CA . HIS A 1 112 ? -9.239 -2.468 17.580 1.00 92.81 112 HIS A CA 1
ATOM 909 C C . HIS A 1 112 ? -8.659 -1.461 16.574 1.00 92.81 112 HIS A C 1
ATOM 911 O O . HIS A 1 112 ? -7.919 -1.856 15.674 1.00 92.81 112 HIS A O 1
ATOM 917 N N . ASN A 1 113 ? -8.896 -0.158 16.768 1.00 93.44 113 ASN A N 1
ATOM 918 C CA . ASN A 1 113 ? -8.338 0.889 15.908 1.00 93.44 113 ASN A CA 1
ATOM 919 C C . ASN A 1 113 ? -6.805 0.904 15.923 1.00 93.44 113 ASN A C 1
ATOM 921 O O . ASN A 1 113 ? -6.191 1.083 14.874 1.00 93.44 113 ASN A O 1
ATOM 925 N N . LYS A 1 114 ? -6.168 0.672 17.081 1.00 94.06 114 LYS A N 1
ATOM 926 C CA . LYS A 1 114 ? -4.703 0.513 17.151 1.00 94.06 114 LYS A CA 1
ATOM 927 C C . LYS A 1 114 ? -4.226 -0.674 16.315 1.00 94.06 114 LYS A C 1
ATOM 929 O O . LYS A 1 114 ? -3.207 -0.569 15.641 1.00 94.06 114 LYS A O 1
ATOM 934 N N . CYS A 1 115 ? -4.945 -1.796 16.356 1.00 94.75 115 CYS A N 1
ATOM 935 C CA . CYS A 1 115 ? -4.612 -2.970 15.555 1.00 94.75 115 CYS A CA 1
ATOM 936 C C . CYS A 1 115 ? -4.747 -2.680 14.052 1.00 94.75 115 CYS A C 1
ATOM 938 O O . CYS A 1 115 ? -3.837 -3.004 13.289 1.00 94.75 115 CYS A O 1
ATOM 940 N N . LEU A 1 116 ? -5.835 -2.021 13.636 1.00 95.06 116 LEU A N 1
ATOM 941 C CA . LEU A 1 116 ? -6.033 -1.590 12.249 1.00 95.06 116 LEU A CA 1
ATOM 942 C C . LEU A 1 116 ? -4.923 -0.645 11.781 1.00 95.06 116 LEU A C 1
ATOM 944 O O . LEU A 1 116 ? -4.370 -0.852 10.703 1.00 95.06 116 LEU A O 1
ATOM 948 N N . LEU A 1 117 ? -4.558 0.339 12.608 1.00 94.94 117 LEU A N 1
ATOM 949 C CA . LEU A 1 117 ? -3.473 1.274 12.317 1.00 94.94 117 LEU A CA 1
ATOM 950 C C . LEU A 1 117 ? -2.145 0.531 12.129 1.00 94.94 117 LEU A C 1
ATOM 952 O O . LEU A 1 117 ? -1.484 0.713 11.113 1.00 94.94 117 LEU A O 1
ATOM 956 N N . ALA A 1 118 ? -1.791 -0.370 13.047 1.00 95.44 118 ALA A N 1
ATOM 957 C CA . ALA A 1 118 ? -0.554 -1.143 12.948 1.00 95.44 118 ALA A CA 1
ATOM 958 C C . ALA A 1 118 ? -0.507 -2.021 11.682 1.00 95.44 118 ALA A C 1
ATOM 960 O O . ALA A 1 118 ? 0.537 -2.131 11.034 1.00 95.44 118 ALA A O 1
ATOM 961 N N . GLN A 1 119 ? -1.633 -2.635 11.299 1.00 95.00 119 GLN A N 1
ATOM 962 C CA . GLN A 1 119 ? -1.732 -3.407 10.057 1.00 95.00 119 GLN A CA 1
ATOM 963 C C . GLN A 1 119 ? -1.592 -2.519 8.818 1.00 95.00 119 GLN A C 1
ATOM 965 O O . GLN A 1 119 ? -0.904 -2.898 7.869 1.00 95.00 119 GLN A O 1
ATOM 970 N N . TYR A 1 120 ? -2.228 -1.348 8.825 1.00 96.62 120 TYR A N 1
ATOM 971 C CA . TYR A 1 120 ? -2.122 -0.371 7.748 1.00 96.62 120 TYR A CA 1
ATOM 972 C C . TYR A 1 120 ? -0.688 0.131 7.586 1.00 96.62 120 TYR A C 1
ATOM 974 O O . TYR A 1 120 ? -0.141 0.037 6.494 1.00 96.62 120 TYR A O 1
ATOM 982 N N . GLU A 1 121 ? -0.032 0.548 8.669 1.00 96.56 121 GLU A N 1
ATOM 983 C CA . GLU A 1 121 ? 1.362 1.005 8.655 1.00 96.56 121 GLU A CA 1
ATOM 984 C C . GLU A 1 121 ? 2.334 -0.082 8.180 1.00 96.56 121 GLU A C 1
ATOM 986 O O . GLU A 1 121 ? 3.326 0.210 7.512 1.00 96.56 121 GLU A O 1
ATOM 991 N N . ALA A 1 122 ? 2.080 -1.349 8.520 1.00 96.06 122 ALA A N 1
ATOM 992 C CA . ALA A 1 122 ? 2.882 -2.465 8.026 1.00 96.06 122 ALA A CA 1
ATOM 993 C C . ALA A 1 122 ? 2.708 -2.664 6.510 1.00 96.06 122 ALA A C 1
ATOM 995 O O . ALA A 1 122 ? 3.696 -2.835 5.794 1.00 96.06 122 ALA A O 1
ATOM 996 N N . ARG A 1 123 ? 1.466 -2.607 6.009 1.00 95.75 123 ARG A N 1
ATOM 997 C CA . ARG A 1 123 ? 1.175 -2.690 4.567 1.00 95.75 123 ARG A CA 1
ATOM 998 C C . ARG A 1 123 ? 1.745 -1.498 3.808 1.00 95.75 123 ARG A C 1
ATOM 1000 O O . ARG A 1 123 ? 2.309 -1.695 2.737 1.00 95.75 123 ARG A O 1
ATOM 1007 N N . LEU A 1 124 ? 1.631 -0.298 4.373 1.00 96.12 124 LEU A N 1
ATOM 1008 C CA . LEU A 1 124 ? 2.160 0.932 3.801 1.00 96.12 124 LEU A CA 1
ATOM 1009 C C . LEU A 1 124 ? 3.679 0.858 3.665 1.00 96.12 124 LEU A C 1
ATOM 1011 O O . LEU A 1 124 ? 4.185 1.023 2.563 1.00 96.12 124 LEU A O 1
ATOM 1015 N N . ARG A 1 125 ?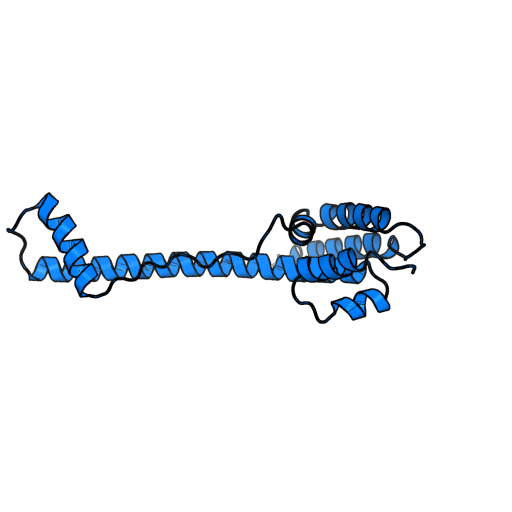 4.396 0.486 4.734 1.00 96.44 125 ARG A N 1
ATOM 1016 C CA . ARG A 1 125 ? 5.855 0.304 4.675 1.00 96.44 125 ARG A CA 1
ATOM 1017 C C . ARG A 1 125 ? 6.274 -0.725 3.628 1.00 96.44 125 ARG A C 1
ATOM 1019 O O . ARG A 1 125 ? 7.203 -0.466 2.868 1.00 96.44 125 ARG A O 1
ATOM 1026 N N . LYS A 1 126 ? 5.574 -1.867 3.548 1.00 94.94 126 LYS A N 1
ATOM 1027 C CA . LYS A 1 126 ? 5.839 -2.873 2.506 1.00 94.94 126 LYS A CA 1
ATOM 1028 C C . LYS A 1 126 ? 5.634 -2.276 1.108 1.00 94.94 126 LYS A C 1
ATOM 1030 O O . LYS A 1 126 ? 6.475 -2.469 0.236 1.00 94.94 126 LYS A O 1
ATOM 1035 N N . PHE A 1 127 ? 4.537 -1.551 0.893 1.00 95.69 127 PHE A N 1
ATOM 1036 C CA . PHE A 1 127 ? 4.252 -0.907 -0.388 1.00 95.69 127 PHE A CA 1
ATOM 1037 C C . PHE A 1 127 ? 5.313 0.138 -0.756 1.00 95.69 127 PHE A C 1
ATOM 1039 O O . PHE A 1 127 ? 5.796 0.134 -1.884 1.00 95.69 127 PHE A O 1
ATOM 1046 N N . GLU A 1 128 ? 5.701 1.008 0.176 1.00 95.38 128 GLU A N 1
ATOM 1047 C CA . GLU A 1 128 ? 6.712 2.047 -0.043 1.00 95.38 128 GLU A CA 1
ATOM 1048 C C . GLU A 1 128 ? 8.070 1.448 -0.420 1.00 95.38 128 GLU A C 1
ATOM 1050 O O . GLU A 1 128 ? 8.693 1.906 -1.379 1.00 95.38 128 GLU A O 1
ATOM 1055 N N . GLU A 1 129 ? 8.492 0.385 0.272 1.00 94.81 129 GLU A N 1
ATOM 1056 C CA . GLU A 1 129 ? 9.730 -0.332 -0.036 1.00 94.81 129 GLU A CA 1
ATOM 1057 C C . GLU A 1 129 ? 9.689 -0.941 -1.444 1.00 94.81 129 GLU A C 1
ATOM 1059 O O . GLU A 1 129 ? 10.617 -0.753 -2.237 1.00 94.81 129 GLU A O 1
ATOM 1064 N N . LEU A 1 130 ? 8.600 -1.636 -1.784 1.00 94.81 130 LEU A N 1
ATOM 1065 C CA . LEU A 1 130 ? 8.425 -2.215 -3.113 1.00 94.81 130 LEU A CA 1
ATOM 1066 C C . LEU A 1 130 ? 8.384 -1.133 -4.199 1.00 94.81 130 LEU A C 1
ATOM 1068 O O . LEU A 1 130 ? 9.034 -1.281 -5.233 1.00 94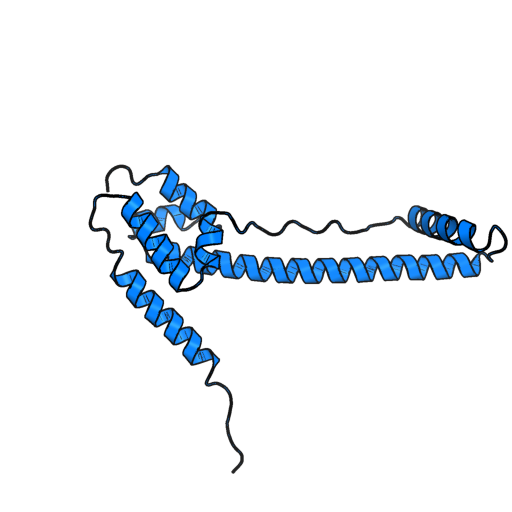.81 130 LEU A O 1
ATOM 1072 N N . ASN A 1 131 ? 7.660 -0.036 -3.963 1.00 95.25 131 ASN A N 1
ATOM 1073 C CA . ASN A 1 131 ? 7.569 1.095 -4.879 1.00 95.25 131 ASN A CA 1
ATOM 1074 C C . ASN A 1 131 ? 8.954 1.706 -5.123 1.00 95.25 131 ASN A C 1
ATOM 1076 O O . ASN A 1 131 ? 9.338 1.917 -6.271 1.00 95.25 131 ASN A O 1
ATOM 1080 N N . GLN A 1 132 ? 9.736 1.939 -4.069 1.00 93.50 132 GLN A N 1
ATOM 1081 C CA . GLN A 1 132 ? 11.087 2.478 -4.196 1.00 93.50 132 GLN A CA 1
ATOM 1082 C C . GLN A 1 132 ? 12.010 1.531 -4.977 1.00 93.50 132 GLN A C 1
ATOM 1084 O O . GLN A 1 132 ? 12.701 1.967 -5.900 1.00 93.50 132 GLN A O 1
ATOM 1089 N N . LYS A 1 133 ? 12.009 0.231 -4.654 1.00 93.00 133 LYS A N 1
ATOM 1090 C CA . LYS A 1 133 ? 12.855 -0.762 -5.336 1.00 93.00 133 LYS A CA 1
ATOM 1091 C C . LYS A 1 133 ? 12.467 -0.935 -6.806 1.00 93.00 133 LYS A C 1
ATOM 1093 O O . LYS A 1 133 ? 13.343 -0.906 -7.670 1.00 93.00 133 LYS A O 1
ATOM 1098 N N . ALA A 1 134 ? 11.171 -1.025 -7.111 1.00 93.06 134 ALA A N 1
ATOM 1099 C CA . ALA A 1 134 ? 10.670 -1.072 -8.484 1.00 93.06 134 ALA A CA 1
ATOM 1100 C C . ALA A 1 134 ? 11.040 0.200 -9.266 1.00 93.06 134 ALA A C 1
ATOM 1102 O O . ALA A 1 134 ? 11.436 0.122 -10.429 1.00 93.06 134 ALA A O 1
ATOM 1103 N N . ARG A 1 135 ? 10.974 1.373 -8.619 1.00 92.06 135 ARG A N 1
ATOM 1104 C CA . ARG A 1 135 ? 11.376 2.654 -9.210 1.00 92.06 135 ARG A CA 1
ATOM 1105 C C . ARG A 1 135 ? 12.858 2.672 -9.571 1.00 92.06 135 ARG A C 1
ATOM 1107 O O . ARG A 1 135 ? 13.179 3.036 -10.697 1.00 92.06 135 ARG A O 1
ATOM 1114 N N . MET A 1 136 ? 13.735 2.273 -8.651 1.00 89.50 136 MET A N 1
ATOM 1115 C CA . MET A 1 136 ? 15.180 2.204 -8.896 1.00 89.50 136 MET A CA 1
ATOM 1116 C C . MET A 1 136 ? 15.525 1.212 -10.007 1.00 89.50 136 MET A C 1
ATOM 1118 O O . MET A 1 136 ? 16.346 1.513 -10.872 1.00 89.50 136 MET A O 1
ATOM 1122 N N . LEU A 1 137 ? 14.872 0.045 -10.013 1.00 87.94 137 LEU A N 1
ATOM 1123 C CA . LEU A 1 137 ? 15.029 -0.941 -11.078 1.00 87.94 137 LEU A CA 1
ATOM 1124 C C . LEU A 1 137 ? 14.654 -0.336 -12.428 1.00 87.94 137 LEU A C 1
ATOM 1126 O O . LEU A 1 137 ? 15.467 -0.376 -13.347 1.00 87.94 137 LEU A O 1
ATOM 1130 N N . LEU A 1 138 ? 13.489 0.312 -12.516 1.00 88.62 138 LEU A N 1
ATOM 1131 C CA . LEU A 1 138 ? 13.060 1.035 -13.710 1.00 88.62 138 LEU A CA 1
ATOM 1132 C C . LEU A 1 138 ? 14.123 2.045 -14.178 1.00 88.62 138 LEU A C 1
ATOM 1134 O O . LEU A 1 138 ? 14.491 2.012 -15.347 1.00 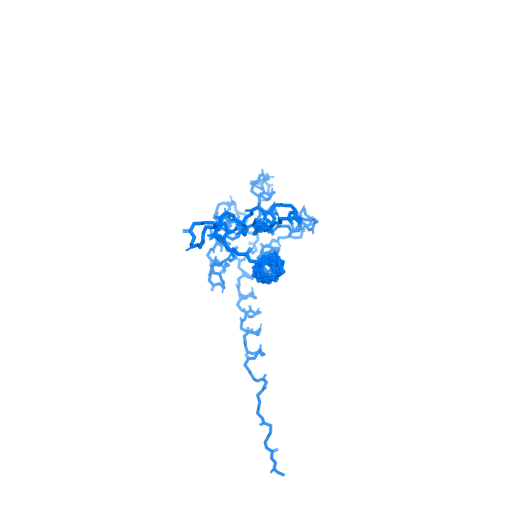88.62 138 LEU A O 1
ATOM 1138 N N . GLU A 1 139 ? 14.668 2.891 -13.296 1.00 87.06 139 GLU A N 1
ATOM 1139 C CA . GLU A 1 139 ? 15.723 3.863 -13.663 1.00 87.06 139 GLU A CA 1
ATOM 1140 C C . GLU A 1 139 ? 16.998 3.206 -14.174 1.00 87.06 139 GLU A C 1
ATOM 1142 O O . GLU A 1 139 ? 17.591 3.678 -15.140 1.00 87.06 139 GLU A O 1
ATOM 1147 N N . SER A 1 140 ? 17.419 2.105 -13.555 1.00 83.19 140 SER A N 1
ATOM 1148 C CA . SER A 1 140 ? 18.640 1.408 -13.961 1.00 83.19 140 SER A CA 1
ATOM 1149 C C . SER A 1 140 ? 18.538 0.760 -15.346 1.00 83.19 140 SER A C 1
ATOM 1151 O O . SER A 1 140 ? 19.557 0.435 -15.949 1.00 83.19 140 SER A O 1
ATOM 1153 N N . THR A 1 141 ? 17.318 0.596 -15.869 1.00 78.19 141 THR A N 1
ATOM 1154 C CA . THR A 1 141 ? 17.068 0.101 -17.231 1.00 78.19 141 THR A CA 1
ATOM 1155 C C . THR A 1 141 ? 17.072 1.190 -18.307 1.00 78.19 141 THR A C 1
ATOM 1157 O O . THR A 1 141 ? 16.851 0.886 -19.481 1.00 78.19 141 THR A O 1
ATOM 1160 N N . LEU A 1 142 ? 17.263 2.453 -17.919 1.00 77.25 142 LEU A N 1
ATOM 1161 C CA . LEU A 1 142 ? 17.097 3.621 -18.777 1.00 77.25 142 LEU A CA 1
ATOM 1162 C C . LEU A 1 142 ? 18.416 4.370 -18.987 1.00 77.25 142 LEU A C 1
ATOM 1164 O O . LEU A 1 142 ? 19.296 4.404 -18.128 1.00 77.25 142 LEU A O 1
ATOM 1168 N N . GLU A 1 143 ? 18.522 5.042 -20.132 1.00 74.50 143 GLU A N 1
ATOM 1169 C CA . GLU A 1 143 ? 19.564 6.042 -20.371 1.00 74.50 143 GLU A CA 1
ATOM 1170 C C . GLU A 1 143 ? 19.341 7.319 -19.543 1.00 74.50 143 GLU A C 1
ATOM 1172 O O . GLU A 1 143 ? 18.246 7.587 -19.043 1.00 74.50 143 GLU A O 1
ATOM 1177 N N . MET A 1 144 ? 20.377 8.161 -19.443 1.00 73.44 144 MET A N 1
ATOM 1178 C CA . MET A 1 144 ? 20.358 9.355 -18.586 1.00 73.44 144 MET A CA 1
ATOM 1179 C C . MET A 1 144 ? 19.196 10.317 -18.872 1.00 73.44 144 MET A C 1
ATOM 1181 O O . MET A 1 144 ? 18.624 10.862 -17.930 1.00 73.44 144 MET A O 1
ATOM 1185 N N . ALA A 1 145 ? 18.837 10.540 -20.141 1.00 70.56 145 ALA A N 1
ATOM 1186 C CA . ALA A 1 145 ? 17.784 11.493 -20.502 1.00 70.56 145 ALA A CA 1
ATOM 1187 C C . ALA A 1 145 ? 16.373 11.014 -20.085 1.00 70.56 145 ALA A C 1
ATOM 1189 O O . ALA A 1 145 ? 15.694 11.760 -19.371 1.00 70.56 145 ALA A O 1
ATOM 1190 N N . PRO A 1 146 ? 15.930 9.783 -20.422 1.00 75.75 146 PRO A N 1
ATOM 1191 C CA . PRO A 1 146 ? 14.702 9.215 -19.869 1.00 75.75 146 PRO A CA 1
ATOM 1192 C C . PRO A 1 146 ? 14.698 9.154 -18.339 1.00 75.75 146 PRO A C 1
ATOM 1194 O O . PRO A 1 146 ? 13.690 9.504 -17.738 1.00 75.75 146 PRO A O 1
ATOM 1197 N N . THR A 1 147 ? 15.814 8.794 -17.695 1.00 79.75 147 THR A N 1
ATOM 1198 C CA . THR A 1 147 ? 15.915 8.781 -16.225 1.00 79.75 147 THR A CA 1
ATOM 1199 C C . THR A 1 147 ? 15.701 10.168 -15.622 1.00 79.75 147 THR A C 1
ATOM 1201 O O . THR A 1 147 ? 14.928 10.318 -14.676 1.00 79.75 147 THR A O 1
ATOM 1204 N N . ALA A 1 148 ? 16.307 11.211 -16.197 1.00 81.00 148 ALA A N 1
ATOM 1205 C CA . ALA A 1 148 ? 16.111 12.584 -15.740 1.00 81.00 148 ALA A CA 1
ATOM 1206 C C . ALA A 1 148 ? 14.635 13.016 -15.819 1.00 81.00 148 ALA A C 1
ATOM 1208 O O . ALA A 1 148 ? 14.148 13.673 -14.897 1.00 81.00 148 ALA A O 1
ATOM 1209 N N . MET A 1 149 ? 13.906 12.587 -16.858 1.00 82.31 149 MET A N 1
ATOM 1210 C CA . MET A 1 149 ? 12.489 12.918 -17.067 1.00 82.31 149 MET A CA 1
ATOM 1211 C C . MET A 1 149 ? 11.576 12.437 -15.933 1.00 82.31 149 MET A C 1
ATOM 1213 O O . MET A 1 149 ? 10.574 13.079 -15.625 1.00 82.31 149 MET A O 1
ATOM 1217 N N . ILE A 1 150 ? 11.917 11.307 -15.322 1.00 86.81 150 ILE A N 1
ATOM 1218 C CA . ILE A 1 150 ? 11.107 10.669 -14.283 1.00 86.81 150 ILE A CA 1
ATOM 1219 C C . ILE A 1 150 ? 11.704 10.819 -12.882 1.00 86.81 150 ILE A C 1
ATOM 1221 O O . ILE A 1 150 ? 11.046 10.457 -11.908 1.00 86.81 150 ILE A O 1
ATOM 1225 N N . SER A 1 151 ? 12.923 11.349 -12.753 1.00 83.94 151 SER A N 1
ATOM 1226 C CA . SER A 1 151 ? 13.682 11.436 -11.492 1.00 83.94 151 SER A CA 1
ATOM 1227 C C . SER A 1 151 ? 12.932 12.117 -10.337 1.00 83.94 151 SER A C 1
ATOM 1229 O O . SER A 1 151 ? 13.129 11.765 -9.179 1.00 83.94 151 SER A O 1
ATOM 1231 N N . CYS A 1 152 ? 12.026 13.053 -10.636 1.00 85.69 152 CYS A N 1
ATOM 1232 C CA . CYS A 1 152 ? 11.196 13.739 -9.641 1.00 85.69 152 CYS A CA 1
ATOM 1233 C C . CYS A 1 152 ? 9.877 13.016 -9.305 1.00 85.69 152 CYS A C 1
ATOM 1235 O O . CYS A 1 152 ? 9.112 13.487 -8.463 1.00 85.69 152 CYS A O 1
ATOM 1237 N N . ILE A 1 153 ? 9.584 11.885 -9.952 1.00 89.62 153 ILE A N 1
ATOM 1238 C CA . ILE A 1 153 ? 8.357 11.113 -9.750 1.00 89.62 153 ILE A CA 1
ATOM 1239 C C . ILE A 1 153 ? 8.612 10.016 -8.718 1.00 89.62 153 ILE A C 1
ATOM 1241 O O . ILE A 1 153 ? 9.318 9.040 -8.983 1.00 89.62 153 ILE A O 1
ATOM 1245 N N . PHE A 1 154 ? 7.974 10.165 -7.557 1.00 86.12 154 PHE A N 1
ATOM 1246 C CA . PHE A 1 154 ? 8.111 9.250 -6.423 1.00 86.12 154 PHE A CA 1
ATOM 1247 C C . PHE A 1 154 ? 7.485 7.863 -6.671 1.00 86.12 154 PHE A C 1
ATOM 1249 O O . PHE A 1 154 ? 8.019 6.841 -6.248 1.00 86.12 154 PHE A O 1
ATOM 1256 N N . GLY A 1 155 ? 6.348 7.808 -7.373 1.00 90.94 155 GLY A N 1
ATOM 1257 C CA . GLY A 1 155 ? 5.642 6.555 -7.661 1.00 90.94 155 GLY A CA 1
ATOM 1258 C C . GLY A 1 155 ? 6.230 5.810 -8.861 1.00 90.94 155 GLY A C 1
ATOM 1259 O O . GLY A 1 155 ? 6.292 6.369 -9.956 1.00 90.94 155 GLY A O 1
ATOM 1260 N N . ALA A 1 156 ? 6.588 4.536 -8.692 1.00 93.56 156 ALA A N 1
ATOM 1261 C CA . ALA A 1 156 ? 7.113 3.675 -9.752 1.00 93.56 156 ALA A CA 1
ATOM 1262 C C . ALA A 1 156 ? 6.132 3.541 -10.922 1.00 93.56 156 ALA A C 1
ATOM 1264 O O . ALA A 1 156 ? 6.510 3.749 -12.075 1.00 93.56 156 ALA A O 1
ATOM 1265 N N . ARG A 1 157 ? 4.848 3.306 -10.621 1.00 94.44 157 ARG A N 1
ATOM 1266 C CA . ARG A 1 157 ? 3.769 3.291 -11.618 1.00 94.44 157 ARG A CA 1
ATOM 1267 C C . ARG A 1 157 ? 3.665 4.608 -12.373 1.00 94.44 157 ARG A C 1
ATOM 1269 O O . ARG A 1 157 ? 3.634 4.617 -13.597 1.00 94.44 157 ARG A O 1
ATOM 1276 N N . SER A 1 158 ? 3.623 5.727 -11.656 1.00 93.56 158 SER A N 1
ATOM 1277 C CA . SER A 1 158 ? 3.512 7.053 -12.269 1.00 93.56 158 SER A CA 1
ATOM 1278 C C . SER A 1 158 ? 4.701 7.351 -13.182 1.00 93.56 158 SER A C 1
ATOM 1280 O O . SER A 1 158 ? 4.512 7.870 -14.278 1.00 93.56 158 SER A O 1
ATOM 1282 N N . ALA A 1 159 ? 5.912 6.975 -12.766 1.00 91.81 159 ALA A N 1
ATOM 1283 C CA . ALA A 1 159 ? 7.116 7.110 -13.576 1.00 91.81 159 ALA A CA 1
ATOM 1284 C C . ALA A 1 159 ? 7.036 6.257 -14.849 1.00 91.81 159 ALA A C 1
ATOM 1286 O O . ALA A 1 159 ? 7.272 6.763 -15.946 1.00 91.81 159 ALA A O 1
ATOM 1287 N N . PHE A 1 160 ? 6.618 4.996 -14.722 1.00 92.25 160 PHE A N 1
ATOM 1288 C CA . PHE A 1 160 ? 6.405 4.110 -15.863 1.00 92.25 160 PHE A CA 1
ATOM 1289 C C . PHE A 1 160 ? 5.340 4.647 -16.828 1.00 92.25 160 PHE A C 1
ATOM 1291 O O . PHE A 1 160 ? 5.577 4.687 -18.030 1.00 92.25 160 PHE A O 1
ATOM 1298 N N . LEU A 1 161 ? 4.214 5.156 -16.319 1.00 91.38 161 LEU A N 1
ATOM 1299 C CA . LEU A 1 161 ? 3.159 5.760 -17.138 1.00 91.38 161 LEU A CA 1
ATOM 1300 C C . LEU A 1 161 ? 3.617 7.026 -17.866 1.00 91.38 161 LEU A C 1
ATOM 1302 O O . LEU A 1 161 ? 3.126 7.304 -18.957 1.00 91.38 161 LEU A O 1
ATOM 1306 N N . VAL A 1 162 ? 4.533 7.813 -17.296 1.00 89.00 162 VAL A N 1
ATOM 1307 C CA . VAL A 1 162 ? 5.123 8.959 -18.006 1.00 89.00 162 VAL A CA 1
ATOM 1308 C C . VAL A 1 162 ? 5.967 8.478 -19.185 1.00 89.00 162 VAL A C 1
ATOM 1310 O O . VAL A 1 162 ? 5.790 8.989 -20.290 1.00 89.00 162 VAL A O 1
ATOM 1313 N N . LEU A 1 163 ? 6.801 7.451 -18.998 1.00 85.38 163 LEU A N 1
ATOM 1314 C 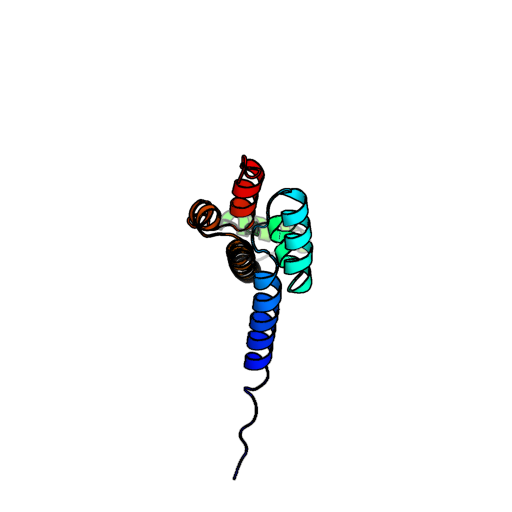CA . LEU A 1 163 ? 7.560 6.842 -20.099 1.00 85.38 163 LEU A CA 1
ATOM 1315 C C . LEU A 1 163 ? 6.633 6.240 -21.164 1.00 85.38 163 LEU A C 1
ATOM 1317 O O . LEU A 1 163 ? 6.841 6.470 -22.356 1.00 85.38 163 LEU A O 1
ATOM 1321 N N . ASP A 1 164 ? 5.593 5.518 -20.737 1.00 84.31 164 ASP A N 1
ATOM 1322 C CA . ASP A 1 164 ? 4.598 4.905 -21.621 1.00 84.31 164 ASP A CA 1
ATOM 1323 C C . ASP A 1 164 ? 3.808 5.952 -22.403 1.00 84.31 164 ASP A C 1
ATOM 1325 O O . ASP A 1 164 ? 3.681 5.850 -23.616 1.00 84.31 164 ASP A O 1
ATOM 1329 N N . ARG A 1 165 ? 3.363 7.043 -21.774 1.00 81.50 165 ARG A N 1
ATOM 1330 C CA . ARG A 1 165 ? 2.700 8.152 -22.486 1.00 81.50 165 ARG A CA 1
ATOM 1331 C C . ARG A 1 165 ? 3.618 8.833 -23.487 1.00 81.50 165 ARG A C 1
ATOM 1333 O O . ARG A 1 165 ? 3.156 9.306 -24.526 1.00 81.50 165 ARG A O 1
ATOM 1340 N N . CYS A 1 166 ? 4.907 8.890 -23.184 1.00 71.06 166 CYS A N 1
ATOM 1341 C CA . CYS A 1 166 ? 5.890 9.452 -24.089 1.00 71.06 166 CYS A CA 1
ATOM 1342 C C . CYS A 1 166 ? 6.242 8.511 -25.246 1.00 71.06 166 CYS A C 1
ATOM 1344 O O . CYS A 1 166 ? 6.863 9.004 -26.190 1.00 71.06 166 CYS A O 1
ATOM 1346 N N . LYS A 1 167 ? 5.837 7.222 -25.191 1.00 68.75 167 LYS A N 1
ATOM 1347 C CA . LYS A 1 167 ? 6.075 6.114 -26.152 1.00 68.75 167 LYS A CA 1
ATOM 1348 C C . LYS A 1 167 ? 7.449 6.119 -26.831 1.00 68.75 167 LYS A C 1
ATOM 1350 O O . LYS A 1 167 ? 7.606 5.526 -27.890 1.00 68.75 167 LYS A O 1
ATOM 1355 N N . MET A 1 168 ? 8.422 6.801 -26.227 1.00 59.31 168 MET A N 1
ATOM 1356 C CA . MET A 1 168 ? 9.652 7.288 -26.854 1.00 59.31 168 MET A CA 1
ATOM 1357 C C . MET A 1 168 ? 9.399 7.823 -28.282 1.00 59.31 168 MET A C 1
ATOM 1359 O O . MET A 1 168 ? 9.576 7.102 -29.261 1.00 59.31 168 MET A O 1
ATOM 1363 N N . ARG A 1 169 ? 8.971 9.092 -28.425 1.00 44.59 169 ARG A N 1
ATOM 1364 C CA . ARG A 1 169 ? 8.920 9.819 -29.716 1.00 44.59 169 ARG A CA 1
ATOM 1365 C C . ARG A 1 169 ? 10.318 9.879 -30.366 1.00 44.59 169 ARG A C 1
ATOM 1367 O O . ARG A 1 169 ? 10.986 10.898 -30.272 1.00 44.59 169 ARG A O 1
ATOM 1374 N N . GLY A 1 170 ? 10.731 8.797 -31.022 1.00 49.56 170 GLY A N 1
ATOM 1375 C CA . GLY A 1 170 ? 11.913 8.721 -31.880 1.00 49.56 170 GLY A CA 1
ATOM 1376 C C . GLY A 1 170 ? 13.246 9.019 -31.191 1.00 49.56 170 GLY A C 1
ATOM 1377 O O . GLY A 1 170 ? 13.940 9.932 -31.630 1.00 49.56 170 GLY A O 1
ATOM 1378 N N . PHE A 1 171 ? 13.592 8.249 -30.158 1.00 45.69 171 PHE A N 1
ATOM 1379 C CA . PHE A 1 171 ? 14.986 8.063 -29.740 1.00 45.69 171 PHE A CA 1
ATOM 1380 C C . PHE A 1 171 ? 15.478 6.703 -30.232 1.00 45.69 171 PHE A C 1
ATOM 1382 O O . PHE A 1 171 ? 14.719 5.718 -30.059 1.00 45.69 171 PHE A O 1
#

Foldseek 3Di:
DDDDDDDPPPVVLVVVLVVLLVVLLVPLPPPDDALVVSVVSLCVSVVVSPNVLVCQQVVVDDQDDQDDQDDDDLVRLLVVLCVVVCVPPNPPDDPVNSVVSSVVSVVVSVVVNVVSVVVNVVVNVVVLVSQQVSQVSVLSSDDPVLNVVQVPPSGSNVSSVVCVVCSVPDD